Protein AF-X1C1B8-F1 (afdb_monomer_lite)

Structure (mmCIF, N/CA/C/O backbone):
data_AF-X1C1B8-F1
#
_entry.id   AF-X1C1B8-F1
#
loop_
_atom_site.group_PDB
_atom_site.id
_atom_site.type_symbol
_atom_site.label_atom_id
_atom_site.label_alt_id
_atom_site.label_comp_id
_atom_site.label_asym_id
_atom_site.label_entity_id
_atom_site.label_seq_id
_atom_site.pdbx_PDB_ins_code
_atom_site.Cartn_x
_atom_site.Cartn_y
_atom_site.Cartn_z
_atom_site.occupancy
_atom_site.B_iso_or_equiv
_atom_site.auth_seq_id
_atom_site.auth_comp_id
_atom_site.auth_asym_id
_atom_site.auth_atom_id
_atom_site.pdbx_PDB_model_num
ATOM 1 N N . MET A 1 1 ? -22.511 -14.244 -25.463 1.00 61.03 1 MET A N 1
ATOM 2 C CA . MET A 1 1 ? -21.347 -13.910 -26.322 1.00 61.03 1 MET A CA 1
ATOM 3 C C . MET A 1 1 ? -20.795 -12.504 -26.085 1.00 61.03 1 MET A C 1
ATOM 5 O O . MET A 1 1 ? -19.598 -12.396 -25.868 1.00 61.03 1 MET A O 1
ATOM 9 N N . LYS A 1 2 ? -21.632 -11.454 -26.028 1.00 71.56 2 LYS A N 1
ATOM 10 C CA . LYS A 1 2 ? -21.191 -10.054 -25.832 1.00 7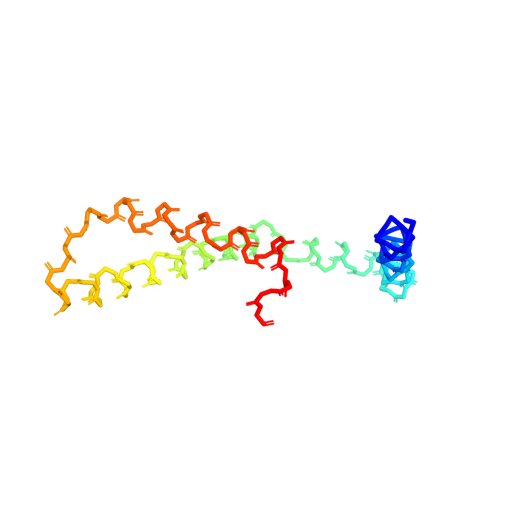1.56 2 LYS A CA 1
ATOM 11 C C . LYS A 1 2 ? -20.295 -9.827 -24.598 1.00 71.56 2 LYS A C 1
ATOM 13 O O . LYS A 1 2 ? -19.260 -9.191 -24.714 1.00 71.56 2 LYS A O 1
ATOM 18 N N . ARG A 1 3 ? -20.629 -10.418 -23.440 1.00 76.50 3 ARG A N 1
ATOM 19 C CA . ARG A 1 3 ? -19.838 -10.269 -22.198 1.00 76.50 3 ARG A CA 1
ATOM 20 C C . ARG A 1 3 ? -18.443 -10.899 -22.280 1.00 76.50 3 ARG A C 1
ATOM 22 O O . ARG A 1 3 ? -17.484 -10.275 -21.858 1.00 76.50 3 ARG A O 1
ATOM 29 N N . LYS A 1 4 ? -18.321 -12.106 -22.850 1.00 83.12 4 LYS A N 1
ATOM 30 C CA . LYS A 1 4 ? -17.016 -12.770 -23.038 1.00 83.12 4 LYS A CA 1
ATOM 31 C C . LYS A 1 4 ? -16.134 -11.971 -24.001 1.00 83.12 4 LYS A C 1
ATOM 33 O O . LYS A 1 4 ? -14.976 -11.745 -23.695 1.00 83.12 4 LYS A O 1
ATOM 38 N N . PHE A 1 5 ? -16.716 -11.472 -25.094 1.00 88.81 5 PHE A N 1
ATOM 39 C CA . PHE A 1 5 ? -16.018 -10.608 -26.048 1.00 88.81 5 PHE A CA 1
ATOM 40 C C . PHE A 1 5 ? -15.532 -9.298 -25.412 1.00 88.81 5 PHE A C 1
ATOM 42 O O . PHE A 1 5 ? -14.376 -8.941 -25.586 1.00 88.81 5 PHE A O 1
ATOM 49 N N . LEU A 1 6 ? -16.376 -8.619 -24.625 1.00 85.19 6 LEU A N 1
ATOM 50 C CA . LEU A 1 6 ? -15.991 -7.395 -23.913 1.00 85.19 6 LEU A CA 1
ATOM 51 C C . LEU A 1 6 ? -14.856 -7.634 -22.912 1.00 85.19 6 LEU A C 1
ATOM 53 O O . LEU A 1 6 ? -13.933 -6.828 -22.848 1.00 85.19 6 LEU A O 1
ATOM 57 N N . ILE A 1 7 ? -14.895 -8.750 -22.174 1.00 87.38 7 ILE A N 1
ATOM 58 C CA . ILE A 1 7 ? -13.812 -9.127 -21.257 1.00 87.38 7 ILE A CA 1
ATOM 59 C C . ILE A 1 7 ? -12.519 -9.321 -22.049 1.00 87.38 7 ILE A C 1
ATOM 61 O O . ILE A 1 7 ? -11.538 -8.643 -21.766 1.00 87.38 7 ILE A O 1
ATOM 65 N N . THR A 1 8 ? -12.530 -10.157 -23.092 1.00 90.06 8 THR A N 1
ATOM 66 C CA . THR A 1 8 ? -11.343 -10.398 -23.924 1.00 90.06 8 THR A CA 1
ATOM 67 C C . THR A 1 8 ? -10.805 -9.106 -24.536 1.00 90.06 8 THR A C 1
ATOM 69 O O . THR A 1 8 ? -9.603 -8.866 -24.484 1.00 90.06 8 THR A O 1
ATOM 72 N N . LEU A 1 9 ? -11.680 -8.241 -25.053 1.00 91.69 9 LEU A N 1
ATOM 73 C CA . LEU A 1 9 ? -11.291 -6.958 -25.630 1.00 91.69 9 LEU A CA 1
ATOM 74 C C . LEU A 1 9 ? -10.654 -6.035 -24.581 1.00 91.69 9 LEU A C 1
ATOM 76 O O . LEU A 1 9 ? -9.594 -5.475 -24.840 1.00 91.69 9 LEU A O 1
ATOM 80 N N . SER A 1 10 ? -11.241 -5.925 -23.384 1.00 86.88 10 SER A N 1
ATOM 81 C CA . SER A 1 10 ? -10.663 -5.133 -22.289 1.00 86.88 10 SER A CA 1
ATOM 82 C C . SER A 1 10 ? -9.301 -5.663 -21.840 1.00 86.88 10 SER A C 1
ATOM 84 O O . SER A 1 10 ? -8.393 -4.874 -21.592 1.00 86.88 10 SER A O 1
ATOM 86 N N . THR A 1 11 ? -9.123 -6.987 -21.802 1.00 89.69 11 THR A N 1
ATOM 87 C CA . THR A 1 11 ? -7.844 -7.612 -21.460 1.00 89.69 11 THR A CA 1
ATOM 88 C C . THR A 1 11 ? -6.791 -7.300 -22.514 1.00 89.69 11 THR A C 1
ATOM 90 O O . THR A 1 11 ? -5.687 -6.896 -22.165 1.00 89.69 11 THR A O 1
ATOM 93 N N . VAL A 1 12 ? -7.132 -7.427 -23.799 1.00 95.06 12 VAL A N 1
ATOM 94 C CA . VAL A 1 12 ? -6.217 -7.100 -24.901 1.00 95.06 12 VAL A CA 1
ATOM 95 C C . VAL A 1 12 ? -5.831 -5.623 -24.863 1.00 95.06 12 VAL A C 1
ATOM 97 O O . VAL A 1 12 ? -4.647 -5.312 -24.949 1.00 95.06 12 VAL A O 1
ATOM 100 N N . ILE A 1 13 ? -6.793 -4.717 -24.662 1.00 93.88 13 ILE A N 1
ATOM 101 C CA . ILE A 1 13 ? -6.522 -3.279 -24.528 1.00 93.88 13 ILE A CA 1
ATOM 102 C C . ILE A 1 13 ? -5.597 -3.013 -23.335 1.00 93.88 13 ILE A C 1
ATOM 104 O O . ILE A 1 13 ? -4.606 -2.304 -23.485 1.00 93.88 13 ILE A O 1
ATOM 108 N N . GLY A 1 14 ? -5.871 -3.620 -22.176 1.00 88.31 14 GLY A N 1
ATOM 109 C CA . GLY A 1 14 ? -5.019 -3.499 -20.993 1.00 88.31 14 GLY A CA 1
ATOM 110 C C . GLY A 1 14 ? -3.584 -3.959 -21.258 1.00 88.31 14 GLY A C 1
ATOM 111 O O . GLY A 1 14 ? -2.643 -3.237 -20.940 1.00 88.31 14 GLY A O 1
ATOM 112 N N . ILE A 1 15 ? -3.405 -5.110 -21.914 1.00 93.31 15 ILE A N 1
ATOM 113 C CA . ILE A 1 15 ? -2.080 -5.626 -22.292 1.00 93.31 15 ILE A CA 1
ATOM 114 C C . ILE A 1 15 ? -1.370 -4.659 -23.247 1.00 93.31 15 ILE A C 1
ATOM 116 O O . ILE A 1 15 ? -0.200 -4.348 -23.035 1.00 93.31 15 ILE A O 1
ATOM 120 N N . VAL A 1 16 ? -2.063 -4.152 -24.270 1.00 95.06 16 VAL A N 1
ATOM 121 C CA . VAL A 1 16 ? -1.486 -3.191 -25.224 1.00 95.06 16 VAL A CA 1
ATOM 122 C C . VAL A 1 16 ? -1.034 -1.920 -24.508 1.00 95.06 16 VAL A C 1
ATOM 124 O O . VAL A 1 16 ? 0.081 -1.464 -24.745 1.00 95.06 16 VAL A O 1
ATOM 127 N N . ILE A 1 17 ? -1.848 -1.377 -23.598 1.00 90.88 17 ILE A N 1
ATOM 128 C CA . ILE A 1 17 ? -1.484 -0.196 -22.803 1.00 90.88 17 ILE A CA 1
ATOM 129 C C . ILE A 1 17 ? -0.227 -0.469 -21.972 1.00 90.88 17 ILE A C 1
ATOM 131 O O . ILE A 1 17 ? 0.700 0.338 -22.001 1.00 90.88 17 ILE A O 1
ATOM 135 N N . VAL A 1 18 ? -0.153 -1.613 -21.285 1.00 87.06 18 VAL A N 1
ATOM 136 C CA . VAL A 1 18 ? 1.030 -2.000 -20.496 1.00 87.06 18 VAL A CA 1
ATOM 137 C C . VAL A 1 18 ? 2.279 -2.064 -21.379 1.00 87.06 18 VAL A C 1
ATOM 139 O O . VAL A 1 18 ? 3.304 -1.477 -21.037 1.00 87.06 18 VAL A O 1
ATOM 142 N N . VAL A 1 19 ? 2.190 -2.712 -22.544 1.00 88.88 19 VAL A N 1
ATOM 143 C CA . VAL A 1 19 ? 3.309 -2.807 -23.496 1.00 88.88 19 VAL A CA 1
ATOM 144 C C . VAL A 1 19 ? 3.734 -1.425 -23.999 1.00 88.88 19 VAL A C 1
ATOM 146 O O . VAL A 1 19 ? 4.930 -1.156 -24.096 1.00 88.88 19 VAL A O 1
ATOM 149 N N . LEU A 1 20 ? 2.785 -0.533 -24.294 1.00 88.44 20 LEU A N 1
ATOM 150 C CA . LEU A 1 20 ? 3.090 0.831 -24.728 1.00 88.44 20 LEU A CA 1
ATOM 151 C C . LEU A 1 20 ? 3.781 1.636 -23.623 1.00 88.44 20 LEU A C 1
ATOM 153 O O . LEU A 1 20 ? 4.770 2.301 -23.916 1.00 88.44 20 LEU A O 1
ATOM 157 N N . ILE A 1 21 ? 3.332 1.536 -22.368 1.00 86.00 21 ILE A N 1
ATOM 158 C CA . ILE A 1 21 ? 3.982 2.205 -21.228 1.00 86.00 21 ILE A CA 1
ATOM 159 C C . ILE A 1 21 ? 5.444 1.777 -21.132 1.00 86.00 21 ILE A C 1
ATOM 161 O O . ILE A 1 21 ? 6.316 2.633 -21.098 1.00 86.00 21 ILE A O 1
ATOM 165 N N . PHE A 1 22 ? 5.726 0.475 -21.156 1.00 80.81 22 PHE A N 1
ATOM 166 C CA . PHE A 1 22 ? 7.100 -0.032 -21.087 1.00 80.81 22 PHE A CA 1
ATOM 167 C C . PHE A 1 22 ? 7.941 0.289 -22.327 1.00 80.81 22 PHE A C 1
ATOM 169 O O . PHE A 1 22 ? 9.163 0.337 -22.242 1.00 80.81 22 PHE A O 1
ATOM 176 N N . ARG A 1 23 ? 7.307 0.505 -23.483 1.00 82.50 23 ARG A N 1
ATOM 177 C CA . ARG A 1 23 ? 8.000 0.925 -24.704 1.00 82.50 23 ARG A CA 1
ATOM 178 C C . ARG A 1 23 ? 8.364 2.410 -24.688 1.00 82.50 23 ARG A C 1
ATOM 180 O O . ARG A 1 23 ? 9.402 2.770 -25.234 1.00 82.50 23 ARG A O 1
ATOM 187 N N . PHE A 1 24 ? 7.500 3.263 -24.137 1.00 81.44 24 PHE A N 1
ATOM 188 C CA . PHE A 1 24 ? 7.713 4.714 -24.087 1.00 81.44 24 PHE A CA 1
ATOM 189 C C . PHE A 1 24 ? 8.479 5.165 -22.849 1.00 81.44 24 PHE A C 1
ATOM 191 O O . PHE A 1 24 ? 9.230 6.134 -22.915 1.00 81.44 24 PHE A O 1
ATOM 198 N N . ALA A 1 25 ? 8.285 4.486 -21.725 1.00 77.56 25 ALA A N 1
ATOM 199 C CA . ALA A 1 25 ? 9.081 4.707 -20.540 1.00 77.56 25 ALA A CA 1
ATOM 200 C C . ALA A 1 25 ? 10.433 4.032 -20.763 1.00 77.56 25 ALA A C 1
ATOM 202 O O . ALA A 1 25 ? 10.501 2.815 -20.916 1.00 77.56 25 ALA A O 1
ATOM 203 N N . ASP A 1 26 ? 11.506 4.818 -20.810 1.00 78.06 26 ASP A N 1
ATOM 204 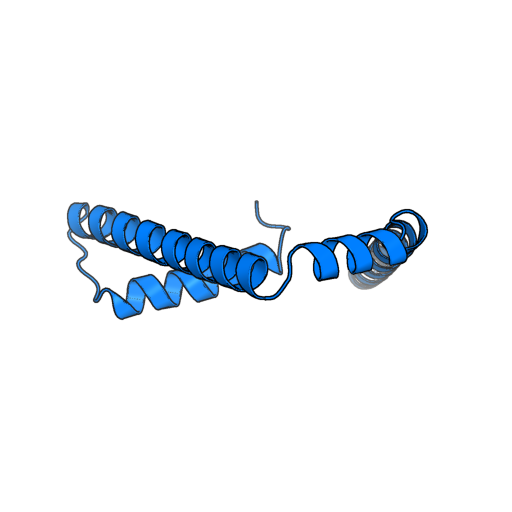C CA . ASP A 1 26 ? 12.861 4.285 -20.860 1.00 78.06 26 ASP A CA 1
ATOM 205 C C . ASP A 1 26 ? 13.115 3.475 -19.579 1.00 78.06 26 ASP A C 1
ATOM 207 O O . ASP A 1 26 ? 13.418 4.010 -18.510 1.00 78.06 26 ASP A O 1
ATOM 211 N N . ILE A 1 27 ? 12.929 2.158 -19.681 1.00 72.44 27 ILE A N 1
ATOM 212 C CA . ILE A 1 27 ? 13.079 1.210 -18.576 1.00 72.44 27 ILE A CA 1
ATOM 213 C C . ILE A 1 27 ? 14.468 1.347 -17.942 1.00 72.44 27 ILE A C 1
ATOM 215 O O . ILE A 1 27 ? 14.604 1.222 -16.723 1.00 72.44 27 ILE A O 1
ATOM 219 N N . GLY A 1 28 ? 15.489 1.656 -18.749 1.00 76.06 28 GLY A N 1
ATOM 220 C CA . GLY A 1 28 ? 16.842 1.907 -18.267 1.00 76.06 28 GLY A CA 1
ATOM 221 C C . GLY A 1 28 ? 16.893 3.099 -17.314 1.00 76.06 28 GLY A C 1
ATOM 222 O O . GLY A 1 28 ? 17.496 2.999 -16.246 1.00 76.06 28 GLY A O 1
ATOM 223 N N . GLN A 1 29 ? 16.193 4.185 -17.642 1.00 76.88 29 GLN A N 1
ATOM 224 C CA . GLN A 1 29 ? 16.087 5.367 -16.786 1.00 76.88 29 GLN A CA 1
ATOM 225 C C . GLN A 1 29 ? 15.323 5.078 -15.483 1.00 76.88 29 GLN A C 1
ATOM 227 O O . GLN A 1 29 ? 15.735 5.555 -14.425 1.00 76.88 29 GLN A O 1
ATOM 232 N N . ILE A 1 30 ? 14.269 4.251 -15.520 1.00 75.88 30 ILE A N 1
ATOM 233 C CA . ILE A 1 30 ? 13.535 3.829 -14.310 1.00 75.88 30 ILE A CA 1
ATOM 234 C C . ILE A 1 30 ? 14.460 3.061 -13.363 1.00 75.88 30 ILE A C 1
ATOM 236 O O . ILE A 1 30 ? 14.531 3.369 -12.173 1.00 75.88 30 ILE A O 1
ATOM 240 N N . PHE A 1 31 ? 15.190 2.068 -13.878 1.00 78.00 31 PHE A N 1
ATOM 241 C CA . PHE A 1 31 ? 16.117 1.289 -13.058 1.00 78.00 31 PHE A CA 1
ATOM 242 C C . PHE A 1 31 ? 17.311 2.117 -12.581 1.00 78.00 31 PHE A C 1
ATOM 244 O O . PHE A 1 31 ? 17.787 1.906 -11.464 1.00 78.00 31 PHE A O 1
ATOM 251 N N . PHE A 1 32 ? 17.777 3.074 -13.386 1.00 81.31 32 PHE A N 1
ATOM 252 C CA . PHE A 1 32 ? 18.827 4.005 -12.987 1.00 81.31 32 PHE A CA 1
ATOM 253 C C . PHE A 1 32 ? 18.380 4.877 -11.807 1.00 81.31 32 PHE A C 1
ATOM 255 O O . PHE A 1 32 ? 19.061 4.901 -10.784 1.00 81.31 32 PHE A O 1
ATOM 262 N N . GLN A 1 33 ? 17.201 5.498 -11.894 1.00 77.62 33 GLN A N 1
ATOM 263 C CA . GLN A 1 33 ? 16.632 6.294 -10.800 1.00 77.62 33 GLN A CA 1
ATOM 264 C C . GLN A 1 33 ? 16.347 5.436 -9.560 1.00 77.62 33 GLN A C 1
ATOM 266 O O . GLN A 1 33 ? 16.659 5.838 -8.442 1.00 77.62 33 GLN A O 1
ATOM 271 N N . ALA A 1 34 ? 15.823 4.219 -9.736 1.00 76.94 34 ALA A N 1
ATOM 272 C CA . ALA A 1 34 ? 15.604 3.290 -8.627 1.00 76.94 34 ALA A CA 1
ATOM 273 C C . ALA A 1 34 ? 16.915 2.91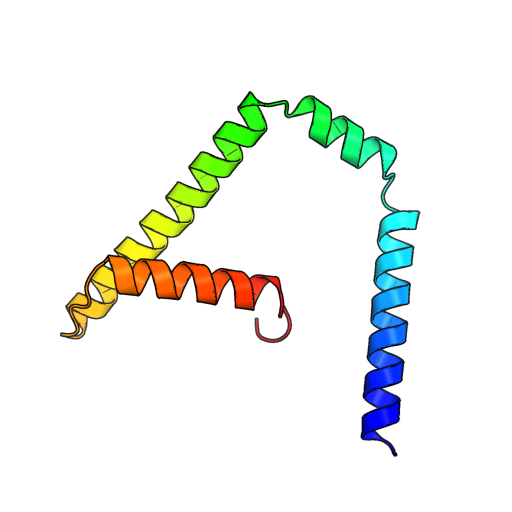3 -7.914 1.00 76.94 34 ALA A C 1
ATOM 275 O O . ALA A 1 34 ? 16.941 2.776 -6.690 1.00 76.94 34 ALA A O 1
ATOM 276 N N . LYS A 1 35 ? 18.015 2.775 -8.665 1.00 79.81 35 LYS A N 1
ATOM 277 C CA . LYS A 1 35 ? 19.352 2.539 -8.109 1.00 79.81 35 LYS A CA 1
ATOM 278 C C . LYS A 1 35 ? 19.901 3.777 -7.394 1.00 79.81 35 LYS A C 1
ATOM 280 O O . LYS A 1 35 ? 20.539 3.626 -6.355 1.00 79.81 35 LYS A O 1
ATOM 285 N N . GLU A 1 36 ? 19.647 4.970 -7.923 1.00 84.25 36 GLU A N 1
ATOM 286 C CA . GLU A 1 36 ? 20.102 6.249 -7.364 1.00 84.25 36 GLU A CA 1
ATOM 287 C C . GLU A 1 36 ? 19.461 6.565 -6.002 1.00 84.25 36 GLU A C 1
ATOM 289 O O . GLU A 1 36 ? 20.143 7.049 -5.102 1.00 84.25 36 GLU A O 1
ATOM 294 N N . ILE A 1 37 ? 18.189 6.192 -5.803 1.00 82.94 37 ILE A N 1
ATOM 295 C CA . ILE A 1 37 ? 17.498 6.273 -4.499 1.00 82.94 37 ILE A CA 1
ATOM 296 C C . ILE A 1 37 ? 18.276 5.509 -3.408 1.00 82.94 37 ILE A C 1
ATOM 298 O O . ILE A 1 37 ? 18.314 5.924 -2.244 1.00 82.94 37 ILE A O 1
ATOM 302 N N . GLY A 1 38 ? 18.903 4.391 -3.785 1.00 84.88 38 GLY A N 1
ATOM 303 C CA . GLY A 1 38 ? 19.696 3.552 -2.895 1.00 84.88 38 GLY A CA 1
ATOM 304 C C . GLY A 1 38 ? 18.902 2.956 -1.725 1.00 84.88 38 GLY A C 1
ATOM 305 O O . GLY A 1 38 ? 17.691 3.132 -1.573 1.00 84.88 38 GLY A O 1
ATOM 306 N N . PHE A 1 39 ? 19.603 2.233 -0.848 1.00 86.31 39 PHE A N 1
ATOM 307 C CA . PHE A 1 39 ? 18.982 1.578 0.311 1.00 86.31 39 PHE A CA 1
ATOM 308 C C . PHE A 1 39 ? 18.368 2.567 1.307 1.00 86.31 39 PHE A C 1
ATOM 310 O O . PHE A 1 39 ? 17.321 2.285 1.887 1.00 86.31 39 PHE A O 1
ATOM 317 N N . LEU A 1 40 ? 18.994 3.732 1.495 1.00 88.69 40 LEU A N 1
ATOM 318 C CA . LEU A 1 40 ? 18.501 4.753 2.420 1.00 88.69 40 LEU A CA 1
ATOM 319 C C . LEU A 1 40 ? 17.195 5.375 1.928 1.00 88.69 40 LEU A C 1
ATOM 321 O O . LEU A 1 40 ? 16.248 5.479 2.706 1.00 88.69 40 LEU A O 1
ATOM 325 N N . GLY A 1 41 ? 17.109 5.732 0.645 1.00 87.44 41 GLY A N 1
ATOM 326 C CA . GLY A 1 41 ? 15.880 6.279 0.082 1.00 87.44 41 GLY A CA 1
ATOM 327 C C . GLY A 1 41 ? 14.741 5.258 0.094 1.00 87.44 41 GLY A C 1
ATOM 328 O O . GLY A 1 41 ? 13.622 5.601 0.477 1.00 87.44 41 GLY A O 1
ATOM 329 N N . ALA A 1 42 ? 15.031 3.986 -0.200 1.00 88.06 42 ALA A N 1
ATOM 330 C CA . ALA A 1 42 ? 14.054 2.905 -0.064 1.00 88.06 42 ALA A CA 1
ATOM 331 C C . ALA A 1 42 ? 13.576 2.744 1.392 1.00 88.06 42 ALA A C 1
ATOM 333 O O . ALA A 1 42 ? 12.378 2.606 1.641 1.00 88.06 42 ALA A O 1
ATOM 334 N N . GLY A 1 43 ? 14.492 2.821 2.362 1.00 92.62 43 GLY A N 1
ATOM 335 C CA . GLY A 1 43 ? 14.165 2.770 3.787 1.00 92.62 43 GLY A CA 1
ATOM 336 C C . GLY A 1 43 ? 13.267 3.926 4.233 1.00 92.62 43 GLY A C 1
ATOM 337 O O . GLY A 1 43 ? 12.245 3.693 4.880 1.00 92.62 43 GLY A O 1
ATOM 338 N N . ILE A 1 44 ? 13.597 5.160 3.841 1.00 94.00 44 ILE A N 1
ATOM 339 C CA . ILE A 1 44 ? 12.788 6.353 4.141 1.00 94.00 44 ILE A CA 1
ATOM 340 C C . ILE A 1 44 ? 11.403 6.234 3.502 1.00 94.00 44 ILE A C 1
ATOM 342 O O . ILE A 1 44 ? 10.399 6.513 4.157 1.00 94.00 44 ILE A O 1
ATOM 346 N N . PHE A 1 45 ? 11.330 5.776 2.251 1.00 90.88 45 PHE A N 1
ATOM 347 C CA . PHE A 1 45 ? 10.064 5.561 1.560 1.00 90.88 45 PHE A CA 1
ATOM 348 C C . PHE A 1 45 ? 9.179 4.545 2.293 1.00 90.88 45 PHE A C 1
ATOM 350 O O . PHE A 1 45 ? 8.008 4.826 2.548 1.00 90.88 45 PHE A O 1
ATOM 357 N N . LEU A 1 46 ? 9.738 3.397 2.689 1.00 92.12 46 LEU A N 1
ATOM 358 C CA . LEU A 1 46 ? 9.007 2.370 3.435 1.00 92.12 46 LEU A CA 1
ATOM 359 C C . LEU A 1 46 ? 8.543 2.876 4.805 1.00 92.12 46 LEU A C 1
ATOM 361 O O . LEU A 1 46 ? 7.390 2.659 5.179 1.00 92.12 46 LEU A O 1
ATOM 365 N N . ALA A 1 47 ? 9.408 3.583 5.534 1.00 94.56 47 ALA A N 1
ATOM 366 C CA . ALA A 1 47 ? 9.056 4.180 6.818 1.00 94.56 47 ALA A CA 1
ATOM 367 C C . ALA A 1 47 ? 7.919 5.202 6.669 1.00 94.56 47 ALA A C 1
ATOM 369 O O . ALA A 1 47 ? 6.966 5.189 7.450 1.00 94.56 47 ALA A O 1
ATOM 370 N N . ASN A 1 48 ? 7.979 6.042 5.634 1.00 95.62 48 ASN A N 1
ATOM 371 C CA . ASN A 1 48 ? 6.941 7.020 5.336 1.00 95.62 48 ASN A CA 1
ATOM 372 C C . ASN A 1 48 ? 5.614 6.348 4.952 1.00 95.62 48 ASN A C 1
ATOM 374 O O . ASN A 1 48 ? 4.564 6.700 5.487 1.00 95.62 48 ASN A O 1
ATOM 378 N N . ALA A 1 49 ? 5.648 5.335 4.084 1.00 91.00 49 ALA A N 1
ATOM 379 C CA . ALA A 1 49 ? 4.461 4.569 3.707 1.00 91.00 49 ALA A CA 1
ATOM 380 C C . ALA A 1 49 ? 3.800 3.912 4.932 1.00 91.00 49 ALA A C 1
ATOM 382 O O . ALA A 1 49 ? 2.579 3.974 5.099 1.00 91.00 49 ALA A O 1
ATOM 383 N N . PHE A 1 50 ? 4.606 3.344 5.831 1.00 92.56 50 PHE A N 1
ATOM 384 C CA . PHE A 1 50 ? 4.122 2.771 7.083 1.00 92.56 50 PHE A CA 1
ATOM 385 C C . PHE A 1 50 ? 3.500 3.830 8.009 1.00 92.56 50 PHE A C 1
ATOM 387 O O . PHE A 1 50 ? 2.410 3.616 8.546 1.00 92.56 50 PHE A O 1
ATOM 394 N N . LEU A 1 51 ? 4.138 4.997 8.144 1.00 95.12 51 LEU A N 1
ATOM 395 C CA . LEU A 1 51 ? 3.614 6.142 8.896 1.00 95.12 51 LEU A CA 1
ATOM 396 C C . LEU A 1 51 ? 2.262 6.618 8.359 1.00 95.12 51 LEU A C 1
ATOM 398 O O . LEU A 1 51 ? 1.336 6.827 9.143 1.00 95.12 51 LEU A O 1
ATOM 402 N N . ILE A 1 52 ? 2.117 6.735 7.038 1.00 93.25 52 ILE A N 1
ATOM 403 C CA . ILE A 1 52 ? 0.856 7.126 6.394 1.00 93.25 52 ILE A CA 1
ATOM 404 C C . ILE A 1 52 ? -0.262 6.140 6.755 1.00 93.25 52 ILE A C 1
ATOM 406 O O . ILE A 1 52 ? -1.354 6.558 7.153 1.00 93.25 52 ILE A O 1
ATOM 410 N N . ILE A 1 53 ? 0.004 4.832 6.677 1.00 92.94 53 ILE A N 1
ATOM 411 C CA . ILE A 1 53 ? -0.979 3.795 7.028 1.00 92.94 53 ILE A CA 1
ATOM 412 C C . ILE A 1 53 ? -1.347 3.871 8.516 1.00 92.94 53 ILE A C 1
ATOM 414 O O . ILE A 1 53 ? -2.532 3.795 8.860 1.00 92.94 53 ILE A O 1
ATOM 418 N N . LEU A 1 54 ? -0.366 4.059 9.402 1.00 94.25 54 LEU A N 1
ATOM 419 C CA . LEU A 1 54 ? -0.598 4.198 10.841 1.00 94.25 54 LEU A CA 1
ATOM 420 C C . LEU A 1 54 ? -1.457 5.421 11.172 1.00 94.25 54 LEU A C 1
ATOM 422 O O . LEU A 1 54 ? -2.457 5.290 11.882 1.00 94.25 54 LEU A O 1
ATOM 426 N N . LEU A 1 55 ? -1.106 6.593 10.639 1.00 95.19 55 LEU A N 1
ATOM 427 C CA . LEU A 1 55 ? -1.838 7.841 10.864 1.00 95.19 55 LEU A CA 1
ATOM 428 C C . LEU A 1 55 ? -3.258 7.769 10.295 1.00 95.19 55 LEU A C 1
ATOM 430 O O . LEU A 1 55 ? -4.212 8.191 10.954 1.00 95.19 55 LEU A O 1
ATOM 434 N N . SER A 1 56 ? -3.426 7.169 9.114 1.00 93.00 56 SER A N 1
ATOM 435 C CA . SER A 1 56 ? -4.748 6.918 8.531 1.00 93.00 56 SER A CA 1
ATOM 436 C C . SER A 1 56 ? -5.590 5.997 9.419 1.00 93.00 56 SER A C 1
ATOM 438 O O . SER A 1 56 ? -6.767 6.266 9.662 1.00 93.00 56 SER A O 1
ATOM 440 N N . SER A 1 57 ? -4.986 4.938 9.963 1.00 94.19 57 SER A N 1
ATOM 441 C CA . SER A 1 57 ? -5.661 3.992 10.862 1.00 94.19 57 SER A CA 1
ATOM 442 C C . SER A 1 57 ? -6.054 4.643 12.190 1.00 94.19 57 SER A C 1
ATOM 444 O O . SER A 1 57 ? -7.164 4.434 12.679 1.00 94.19 57 SER A O 1
ATOM 446 N N . LEU A 1 58 ? -5.178 5.475 12.761 1.00 94.94 58 LEU A N 1
ATOM 447 C CA . LEU A 1 58 ? -5.459 6.253 13.972 1.00 94.94 58 LEU A CA 1
ATOM 448 C C . LEU A 1 58 ? -6.617 7.225 13.746 1.00 94.94 58 LEU A C 1
ATOM 450 O O . LEU A 1 58 ? -7.560 7.243 14.537 1.00 94.94 58 LEU A O 1
ATOM 454 N N . SER A 1 59 ? -6.579 7.966 12.639 1.00 94.81 59 SER A N 1
ATOM 455 C CA . SER A 1 59 ? -7.638 8.903 12.252 1.00 94.81 59 SER A CA 1
ATOM 456 C C . SER A 1 59 ? -8.986 8.190 12.147 1.00 94.81 59 SER A C 1
ATOM 458 O O . SER A 1 59 ? -9.973 8.624 12.735 1.00 94.81 59 SER A O 1
ATOM 460 N N . TRP A 1 60 ? -9.019 7.031 11.487 1.00 94.88 60 TRP A N 1
ATOM 461 C CA . TRP A 1 60 ? -10.238 6.232 11.378 1.00 94.88 60 TRP A CA 1
ATOM 462 C C . TRP A 1 60 ? -10.729 5.691 12.713 1.00 94.88 60 TRP A C 1
ATOM 464 O O . TRP A 1 60 ? -11.930 5.705 12.969 1.00 94.88 60 TRP A O 1
ATOM 474 N N . ARG A 1 61 ? -9.829 5.269 13.600 1.00 94.88 61 ARG A N 1
ATOM 475 C CA . ARG A 1 61 ? -10.219 4.839 14.945 1.00 94.88 61 ARG A CA 1
ATOM 476 C C . ARG A 1 61 ? -10.847 5.981 15.750 1.00 94.88 61 ARG A C 1
ATOM 478 O O . ARG A 1 61 ? -11.817 5.738 16.462 1.00 94.88 61 ARG A O 1
ATOM 485 N N . ILE A 1 62 ? -10.321 7.202 15.635 1.00 95.38 62 ILE A N 1
ATOM 486 C CA . ILE A 1 62 ? -10.888 8.396 16.286 1.00 95.38 62 ILE A CA 1
ATOM 487 C C . ILE A 1 62 ? -12.297 8.675 15.751 1.00 95.38 62 ILE A C 1
ATOM 489 O O . ILE A 1 62 ? -13.223 8.858 16.540 1.00 95.38 62 ILE A O 1
ATOM 493 N N . ILE A 1 63 ? -12.471 8.636 14.427 1.00 95.69 63 ILE A N 1
ATOM 494 C CA . ILE A 1 63 ? -13.770 8.831 13.774 1.00 95.69 63 ILE A CA 1
ATOM 495 C C . ILE A 1 63 ? -14.770 7.771 14.249 1.00 95.69 63 ILE A C 1
ATOM 497 O O . ILE A 1 63 ? -15.840 8.118 14.739 1.00 95.69 63 ILE A O 1
ATOM 501 N N . LEU A 1 64 ? -14.419 6.484 14.192 1.00 95.12 64 LEU A N 1
ATOM 502 C CA . LEU A 1 64 ? -15.309 5.401 14.628 1.00 95.12 64 LEU A CA 1
ATOM 503 C C . LEU A 1 64 ? -15.695 5.542 16.103 1.00 95.12 64 LEU A C 1
ATOM 505 O O . LE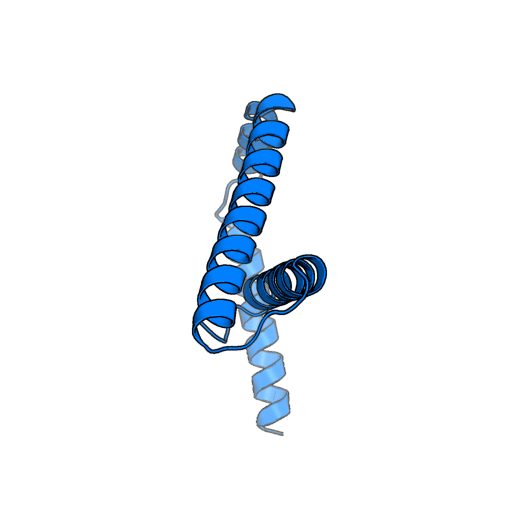U A 1 64 ? -16.869 5.399 16.449 1.00 95.12 64 LEU A O 1
ATOM 509 N N . LYS A 1 65 ? -14.730 5.914 16.955 1.00 95.06 65 LYS A N 1
ATOM 510 C CA . LYS A 1 65 ? -14.979 6.164 18.377 1.00 95.06 65 LYS A CA 1
ATOM 511 C C . LYS A 1 65 ? -15.994 7.290 18.585 1.00 95.06 65 LYS A C 1
ATOM 513 O O . LYS A 1 65 ? -16.831 7.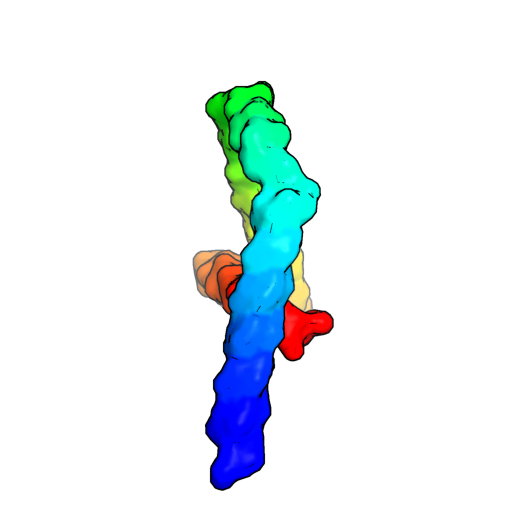176 19.476 1.00 95.06 65 LYS A O 1
ATOM 518 N N . SER A 1 66 ? -15.957 8.339 17.758 1.00 94.94 66 SER A N 1
ATOM 519 C CA . SER A 1 66 ? -16.937 9.436 17.806 1.00 94.94 66 SER A CA 1
ATOM 520 C C . SER A 1 66 ? -18.361 8.989 17.446 1.00 94.94 66 SER A C 1
ATOM 522 O O . SER A 1 66 ? -19.323 9.524 17.986 1.00 94.94 66 SER A O 1
ATOM 524 N N . TYR A 1 67 ? -18.494 7.943 16.625 1.00 95.38 67 TYR A N 1
ATOM 525 C CA . TYR A 1 67 ? -19.770 7.296 16.296 1.00 95.38 67 TYR A CA 1
ATOM 526 C C . TYR A 1 67 ? -20.207 6.232 17.319 1.00 95.38 67 TYR A C 1
ATOM 528 O O . TYR A 1 67 ? -21.172 5.509 17.084 1.00 95.38 67 TYR A O 1
ATOM 536 N N . GLY A 1 68 ? -19.503 6.097 18.448 1.00 95.56 68 GLY A N 1
ATOM 537 C CA . GLY A 1 68 ? -19.808 5.105 19.484 1.00 95.56 68 GLY A CA 1
ATOM 538 C C . GLY A 1 68 ? -19.238 3.707 19.220 1.00 95.56 68 GLY A C 1
ATOM 539 O O . GLY A 1 68 ? -19.417 2.812 20.044 1.00 95.56 68 GLY A O 1
ATOM 540 N N . PHE A 1 69 ? -18.498 3.504 18.124 1.00 94.31 69 PHE A N 1
ATOM 541 C CA . PHE A 1 69 ? -17.870 2.223 17.797 1.00 94.31 69 PHE A CA 1
ATOM 542 C C . PHE A 1 69 ? -16.366 2.256 18.100 1.00 94.31 69 PHE A C 1
ATOM 544 O O . PHE A 1 69 ? -15.608 2.994 17.481 1.00 94.31 69 PHE A O 1
ATOM 551 N N . SER A 1 70 ? -15.899 1.445 19.052 1.00 92.94 70 SER A N 1
ATOM 552 C CA . SER A 1 70 ? -14.497 1.465 19.511 1.00 92.94 70 SER A CA 1
ATOM 553 C C . SER A 1 70 ? -13.756 0.157 19.210 1.00 92.94 70 SER A C 1
ATOM 555 O O . SER A 1 70 ? -13.447 -0.592 20.139 1.00 92.94 70 SER A O 1
ATOM 557 N N . PRO A 1 71 ? -13.441 -0.138 17.936 1.00 92.00 71 PRO A N 1
ATOM 558 C CA . PRO A 1 71 ? -12.727 -1.355 17.584 1.00 92.00 71 PRO A CA 1
ATOM 559 C C . PRO A 1 71 ? -11.275 -1.328 18.099 1.00 92.00 71 PRO A C 1
ATOM 561 O O . PRO A 1 71 ? -10.665 -0.250 18.238 1.00 92.00 71 PRO A O 1
ATOM 564 N N . PRO A 1 72 ? -10.679 -2.507 18.349 1.00 94.62 72 PRO A N 1
ATOM 565 C CA . PRO A 1 72 ? -9.247 -2.639 18.573 1.00 94.62 72 PRO A CA 1
ATOM 566 C C . PRO A 1 72 ? -8.448 -2.006 17.428 1.00 94.62 72 PRO A C 1
ATOM 568 O O . PRO A 1 72 ? -8.787 -2.146 16.254 1.00 94.62 72 PRO A O 1
ATOM 571 N N . PHE A 1 73 ? -7.342 -1.328 17.750 1.00 92.25 73 PHE A N 1
ATOM 572 C CA . PHE A 1 73 ? -6.514 -0.670 16.728 1.00 92.25 73 PHE A CA 1
ATOM 573 C C . PHE A 1 73 ? -5.982 -1.653 15.677 1.00 92.25 73 PHE A C 1
ATOM 575 O O . PHE A 1 73 ? -5.912 -1.311 14.500 1.00 92.25 73 PHE A O 1
ATOM 582 N N . LYS A 1 74 ? -5.664 -2.885 16.095 1.00 93.50 74 LYS A N 1
ATOM 583 C CA . LYS A 1 74 ? -5.210 -3.962 15.208 1.00 93.50 74 LYS A CA 1
ATOM 584 C C . LYS A 1 74 ? -6.216 -4.254 14.091 1.00 93.50 74 LYS A C 1
ATOM 586 O O . LYS A 1 74 ? -5.803 -4.480 12.955 1.00 93.50 74 LYS A O 1
ATOM 591 N N . ASP A 1 75 ? -7.509 -4.203 14.393 1.00 94.38 75 ASP A N 1
ATOM 592 C CA . ASP A 1 75 ? -8.563 -4.520 13.428 1.00 94.38 75 ASP A CA 1
ATOM 593 C C . ASP A 1 75 ? -8.718 -3.383 12.414 1.00 94.38 75 ASP A C 1
ATOM 595 O O . ASP A 1 75 ? -8.779 -3.629 11.211 1.00 94.38 75 ASP A O 1
ATOM 599 N N . VAL A 1 76 ? -8.660 -2.129 12.881 1.00 93.94 76 VAL A N 1
ATOM 600 C CA . VAL A 1 76 ? -8.668 -0.940 12.009 1.00 93.94 76 VAL A CA 1
ATOM 601 C C . VAL A 1 76 ? -7.445 -0.924 11.092 1.00 93.94 76 VAL A C 1
ATOM 603 O O . VAL A 1 76 ? -7.577 -0.679 9.894 1.00 93.94 76 VAL A O 1
ATOM 606 N N . LEU A 1 77 ? -6.264 -1.224 11.637 1.00 94.19 77 LEU A N 1
ATOM 607 C CA . LEU A 1 77 ? -5.017 -1.292 10.878 1.00 94.19 77 LEU A CA 1
ATOM 608 C C . LEU A 1 77 ? -5.072 -2.392 9.809 1.00 94.19 77 LEU A C 1
ATOM 610 O O . LEU A 1 77 ? -4.733 -2.146 8.654 1.00 94.19 77 LEU A O 1
ATOM 614 N N . SER A 1 78 ? -5.548 -3.584 10.172 1.00 93.38 78 SER A N 1
ATOM 615 C CA . SER A 1 78 ? -5.676 -4.710 9.237 1.00 93.38 78 SER A CA 1
ATOM 616 C C . SER A 1 78 ? -6.664 -4.387 8.115 1.00 93.38 78 SER A C 1
ATOM 618 O O . SER A 1 78 ? -6.350 -4.578 6.940 1.00 93.38 78 SER A O 1
ATOM 620 N N . ALA A 1 79 ? -7.821 -3.809 8.456 1.00 91.75 79 ALA A N 1
ATOM 621 C CA . ALA A 1 79 ? -8.809 -3.361 7.478 1.00 91.75 79 ALA A CA 1
ATOM 622 C C . ALA A 1 79 ? -8.240 -2.292 6.531 1.00 91.75 79 ALA A C 1
ATOM 624 O O . ALA A 1 79 ? -8.503 -2.325 5.330 1.00 91.75 79 ALA A O 1
ATOM 625 N N . LYS A 1 80 ? -7.415 -1.370 7.044 1.00 90.69 80 LYS A N 1
ATOM 626 C CA . LYS A 1 80 ? -6.747 -0.346 6.232 1.00 90.69 80 LYS A CA 1
ATOM 627 C C . LYS A 1 80 ? -5.709 -0.909 5.276 1.00 90.69 80 LYS A C 1
ATOM 629 O O . LYS A 1 80 ? -5.664 -0.461 4.131 1.00 90.69 80 LYS A O 1
ATOM 634 N N . ILE A 1 81 ? -4.907 -1.875 5.714 1.00 90.88 81 ILE A N 1
ATOM 635 C CA . ILE A 1 81 ? -3.913 -2.530 4.855 1.00 90.88 81 ILE A CA 1
ATOM 636 C C . ILE A 1 81 ? -4.618 -3.269 3.715 1.00 90.88 81 ILE A C 1
ATOM 638 O O . ILE A 1 81 ? -4.305 -3.026 2.550 1.00 90.88 81 ILE A O 1
ATOM 642 N N . ILE A 1 82 ? -5.618 -4.097 4.036 1.00 89.81 82 ILE A N 1
ATOM 643 C CA . ILE A 1 82 ? -6.383 -4.855 3.035 1.00 89.81 82 ILE A CA 1
ATOM 644 C C . ILE A 1 82 ? -7.102 -3.902 2.079 1.00 89.81 82 ILE A C 1
ATOM 646 O O . ILE A 1 82 ? -6.970 -4.036 0.866 1.00 89.81 82 ILE A O 1
ATOM 650 N N . GLY A 1 83 ? -7.813 -2.904 2.613 1.00 86.62 83 GLY A N 1
ATOM 651 C CA . GLY A 1 83 ? -8.523 -1.918 1.802 1.00 86.62 83 GLY A CA 1
ATOM 652 C C . GLY A 1 83 ? -7.589 -1.162 0.859 1.00 86.62 83 GLY A C 1
ATOM 653 O O . GLY A 1 83 ? -7.920 -0.988 -0.306 1.00 86.62 83 GLY A O 1
ATOM 654 N N . SER A 1 84 ? -6.392 -0.786 1.320 1.00 84.12 84 SER A N 1
ATOM 655 C CA . SER A 1 84 ? -5.399 -0.115 0.470 1.00 84.12 84 SER A CA 1
ATOM 656 C C . SER A 1 84 ? -4.890 -1.034 -0.639 1.00 84.12 84 SER A C 1
ATOM 658 O O . SER A 1 84 ? -4.820 -0.609 -1.788 1.00 84.12 84 SER A O 1
ATOM 660 N N . MET A 1 85 ? -4.578 -2.297 -0.328 1.00 82.50 85 MET A N 1
ATOM 661 C CA . MET A 1 85 ? -4.147 -3.278 -1.333 1.00 82.50 85 MET A CA 1
ATOM 662 C C . MET A 1 85 ? -5.214 -3.507 -2.403 1.00 82.50 85 MET A C 1
ATOM 664 O O . MET A 1 85 ? -4.891 -3.525 -3.589 1.00 82.50 85 MET A O 1
ATOM 668 N N . VAL A 1 86 ? -6.480 -3.633 -1.996 1.00 82.12 86 VAL A N 1
ATOM 669 C CA . VAL A 1 86 ? -7.603 -3.753 -2.932 1.00 82.12 86 VAL A CA 1
ATOM 670 C C . VAL A 1 86 ? -7.699 -2.496 -3.795 1.00 82.12 86 VAL A C 1
ATOM 672 O O . VAL A 1 86 ? -7.675 -2.617 -5.012 1.00 82.12 86 VAL A O 1
ATOM 675 N N . SER A 1 87 ? -7.697 -1.296 -3.208 1.00 79.94 87 SER A N 1
ATOM 676 C CA . SER A 1 87 ? -7.775 -0.039 -3.969 1.00 79.94 87 SER A CA 1
ATOM 677 C C . SER A 1 87 ? -6.635 0.141 -4.977 1.00 79.94 87 SER A C 1
ATOM 679 O O . SER A 1 87 ? -6.872 0.639 -6.074 1.00 79.94 87 SER A O 1
ATOM 681 N N . TYR A 1 88 ? -5.412 -0.283 -4.644 1.00 75.81 88 TYR A N 1
ATOM 682 C CA . TYR A 1 88 ? -4.278 -0.225 -5.574 1.00 75.81 88 TYR A CA 1
ATOM 683 C C . TYR A 1 88 ? -4.370 -1.261 -6.705 1.00 75.81 88 TYR A C 1
ATOM 685 O O . TYR A 1 88 ? -3.919 -0.985 -7.815 1.00 75.81 88 TYR A O 1
ATOM 693 N N . LEU A 1 89 ? -4.941 -2.442 -6.450 1.00 67.69 89 LEU A N 1
ATOM 694 C CA . LEU A 1 89 ? -5.085 -3.509 -7.451 1.00 67.69 89 LEU A CA 1
ATOM 695 C C . LEU A 1 89 ? -6.323 -3.340 -8.337 1.00 67.69 89 LEU A C 1
ATOM 697 O O . LEU A 1 89 ? -6.320 -3.755 -9.495 1.00 67.69 89 LEU A O 1
ATOM 701 N N . THR A 1 90 ? -7.380 -2.729 -7.808 1.00 68.94 90 THR A N 1
ATOM 702 C CA . THR A 1 90 ? -8.620 -2.442 -8.528 1.00 68.94 90 THR A CA 1
ATOM 703 C C . THR A 1 90 ? -8.846 -0.933 -8.574 1.00 68.94 90 THR A C 1
ATOM 705 O O . THR A 1 90 ? -9.671 -0.416 -7.818 1.00 68.94 90 THR A O 1
ATOM 708 N N . PRO A 1 91 ? -8.171 -0.208 -9.486 1.00 57.09 91 PRO A N 1
ATOM 709 C CA . PRO A 1 91 ? -8.380 1.230 -9.644 1.00 57.09 91 PRO A CA 1
ATOM 710 C C . PRO A 1 91 ? -9.771 1.572 -10.209 1.00 57.09 91 PRO A C 1
ATOM 712 O O . PRO A 1 91 ? -10.094 2.734 -10.387 1.00 57.09 91 PRO A O 1
ATOM 715 N N . SER A 1 92 ? -10.621 0.578 -10.492 1.00 50.12 92 SER A N 1
ATOM 716 C CA . SER A 1 92 ? -11.943 0.753 -11.101 1.00 50.12 92 SER A CA 1
ATOM 717 C C . SER A 1 92 ? -13.035 1.278 -10.156 1.00 50.12 92 SER A C 1
ATOM 719 O O . SER A 1 92 ? -14.189 1.335 -10.573 1.00 50.12 92 SER A O 1
ATOM 721 N N . MET A 1 93 ? -12.723 1.580 -8.890 1.00 41.56 93 MET A N 1
ATOM 722 C CA . MET A 1 93 ? -13.701 2.032 -7.883 1.00 41.56 93 MET A CA 1
ATOM 723 C C . MET A 1 93 ? -13.370 3.383 -7.225 1.00 41.56 93 MET A C 1
ATOM 725 O O . MET A 1 93 ? -14.009 3.727 -6.230 1.00 41.56 93 MET A O 1
ATOM 729 N N . TYR A 1 94 ? -12.418 4.145 -7.771 1.00 42.16 94 TYR A N 1
ATOM 730 C CA . TYR A 1 94 ? -12.186 5.544 -7.396 1.00 42.16 94 TYR A CA 1
ATOM 731 C C . TYR A 1 94 ? -12.366 6.472 -8.592 1.00 42.16 94 TYR A C 1
ATOM 733 O O . TYR A 1 94 ? -11.944 6.081 -9.703 1.00 42.16 94 TYR A O 1
#

Organism: NCBI:txid412755

InterPro domains:
  IPR022791 Lysylphosphatidylglycerol synthetase/glycosyltransferase AglD [PF03706] (9-93)

Radius of gyration: 19.7 Å; chains: 1; bounding box: 41×23×46 Å

Secondary structure (DSSP, 8-state):
-HHHHHHHHHHHHHHHHHHHHHHHS-HHHHHHHHHHHHHHHHHHHHHHHHHHHHHHHHHHHHHHHHTT----HHHHHHHHHHHHHHHHH-GGG-

Sequence (94 aa):
MKRKFLITLSTVIGIVIVVLIFRFADIGQIFFQAKEIGFLGAGIFLANAFLIILLSSLSWRIILKSYGFSPPFKDVLSAKIIGSMVSYLTPSMY

pLDDT: mean 85.98, std 11.09, range [41.56, 95.69]

Foldseek 3Di:
DVVVVVVVVVVVVVVVVVVVCPVPPPVVVVVVVVVVCPPVNVVVVVVVVVVVLLVVLVVVQVVCVVVVHHDDSVVSSVCSVVVVVCCVVCVVPD

=== Feature glossary ===
Feature key, reading from the visual/contextual features back to the raw sequence:

Rendered structure images. Six rendered views show the 3D structure from the faces of a cube — i.e. along ±x, ±y, ±z. Rendering representation is drawn randomly per protein from cartoon (secondary-structure ribbons), sticks (backbone bonds), or molecular surface; coloring is either N→C rainbow (blue at the N-terminus through red at the C-terminus) or one color per chain.

Contact-map, Ramachandran, and PAE plots. The contact map is a binary N×N matrix image: pixel (i, j) is dark where Cα_i and Cα_j are within 8 Å and |i−j|>4. Because the |i−j|>4 filter removes local helical contacts, off-diagonal stripes parallel to the main diagonal indicate parallel β-sheets; stripes perpendicular to it indicate antiparallel β-sheets. The Ramachandran plot scatters every residue's (φ, ψ) pair against the sterically allowed regions. The PAE heatmap renders the predicted-aligned-error matrix.

InterPro / GO / CATH / organism. Database cross-references. InterPro integrates a dozen domain/family signature databases into unified entries with residue-range hits. GO terms attach function/process/location labels with evidence codes. CATH codes position the fold in a four-level structural taxonomy. Organism is the NCBI-taxonomy species name.

Nearest PDB structures. The Foldseek neighbor list gives the closest experimentally determined structures in the PDB, ranked by structural alignment. TM-score near 1 means near-identical fold; near 0.3 means only rough topology match. This is how one finds what a novel AlphaFold prediction most resembles in the solved-structure universe.

Predicted aligned error. PAE(i, j) answers: if I align the predicted and true structures on residue i, how far off (in Å) do I expect residue j to be? A block-diagonal PAE matrix with low values on the blocks and high values off-diagonal is the signature of a multi-domain protein with confidently predicted domains but uncertain inter-domain orientation.

Solvent-accessible surface area. Accessible surface area quantifies burial. A residue with SASA near zero is packed into the hydrophobic core; one with SASA >100 Å² sits on the surface. Computed here via the Shrake–Rupley numerical algorithm with a 1.4 Å probe.

B-factor. B-factor (Debye–Waller factor) reflects atomic displacement in the crystal lattice. It is an experimental observable (units Å²), not a prediction; low values mean the atom is pinned down, high values mean it moves or is heterogeneous across the crystal.

pLDDT. For AlphaFold models, the B-factor field carries pLDDT — the model's own estimate of local accuracy on a 0–100 scale. Regions with pLDDT<50 should be treated as essentially unmodeled; they often correspond to intrinsically disordered segm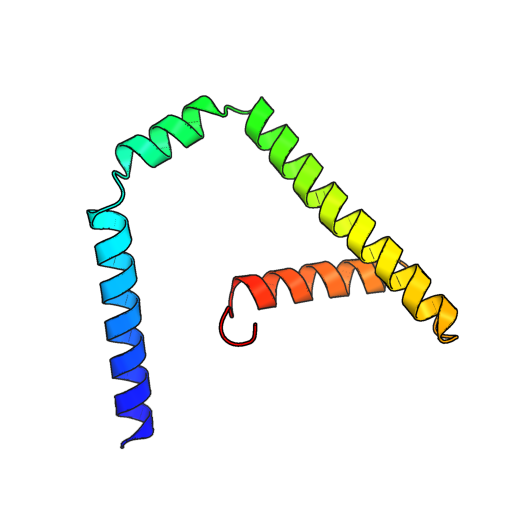ents.

Backbone torsions (φ/ψ). φ (phi) and ψ (psi) are the two rotatable backbone dihedrals per residue: φ is the C(i-1)–N–Cα–C torsion, ψ is the N–Cα–C–N(i+1) torsion, both in degrees on (−180°, 180°]. α-helical residues cluster near (−60°, −45°); β-strand residues near (−120°, +130°). A Ramachandran plot is simply a scatter of (φ, ψ) for every residue.

Radius of gyration, Cα contacts, bounding box. Radius of gyration (Rg) is the root-mean-square distance of Cα atoms from their centroid — a single number for overall size and compactness. A globular domain of N residues has Rg ≈ 2.2·N^0.38 Å; an extended or disordered chain has a much larger Rg. The Cα contact count is the number of residue pairs whose Cα atoms are within 8 Å and are more than four positions apart in sequence — a standard proxy for tertiary packing density. The bounding box is the smallest axis-aligned box enclosing all Cα atoms.

Secondary structure (3-state, P-SEA). Three-state secondary structure (P-SEA) collapses the eight DSSP classes into helix (a), strand (b), and coil (c). P-SEA assigns these from Cα geometry alone — distances and angles — without requiring backbone oxygens, so it works on any Cα trace.

Secondary structure (8-state, DSSP). DSSP 8-state secondary structure assigns each residue one of H (α-helix), G (3₁₀-helix), I (π-helix), E (extended β-strand), B (isolated β-bridge), T (hydrogen-bonded turn), S (bend), or '-' (coil). The assignment is computed from backbone hydrogen-bond geometry via the Kabsch–Sander algorithm.

Foldseek 3Di. A 3Di character summarizes, for each residue, the relative orientation of the Cα frame of its nearest spatial neighbor. Because it encodes fold topology rather than chemistry, 3Di alignments detect remote structural similarity that sequence alignment misses.

mmCIF coordinates. The mmCIF block holds the 3D Cartesian coordinates of each backbone atom (N, Cα, C, O) in ångströms. mmCIF is the PDB's canonical archive format — a tagged-loop text representation of the atomic model.

Sequence. Sequence gives the chain of amino acids in standard one-letter code (A=alanine, C=cysteine, …, Y=tyrosine), read N→C. It is the only feature that is directly encoded by the gene; all structural features are derived from the folded form of this sequence.